Protein AF-A0A1M6WCG7-F1 (afdb_monomer_lite)

Structure (mmCIF, N/CA/C/O backbone):
data_AF-A0A1M6WCG7-F1
#
_entry.id   AF-A0A1M6WCG7-F1
#
loop_
_atom_site.group_PDB
_atom_site.id
_atom_site.type_symbol
_atom_site.label_atom_id
_atom_site.label_alt_id
_atom_site.label_comp_id
_atom_site.label_asym_id
_atom_site.label_entity_id
_atom_site.label_seq_id
_atom_site.pdbx_PDB_ins_code
_atom_site.Cartn_x
_atom_site.Cartn_y
_atom_site.Cartn_z
_atom_site.occupancy
_atom_site.B_iso_or_equiv
_atom_site.auth_seq_id
_atom_site.auth_comp_id
_atom_site.auth_asym_id
_atom_site.auth_atom_id
_atom_site.pdbx_PDB_model_num
ATOM 1 N N . MET A 1 1 ? -2.197 -7.359 12.173 1.00 51.44 1 MET A N 1
ATOM 2 C CA . MET A 1 1 ? -0.940 -7.059 11.458 1.00 51.44 1 MET A CA 1
ATOM 3 C C . MET A 1 1 ? -0.652 -5.574 11.615 1.00 51.44 1 MET A C 1
ATOM 5 O O . MET A 1 1 ? -1.574 -4.796 11.364 1.00 51.44 1 MET A O 1
ATOM 9 N N . PRO A 1 2 ? 0.529 -5.187 12.125 1.00 57.75 2 PRO A N 1
ATOM 10 C CA . PRO A 1 2 ? 0.901 -3.785 12.265 1.00 57.75 2 PRO A CA 1
ATOM 11 C C . PRO A 1 2 ? 1.098 -3.135 10.891 1.00 57.75 2 PRO A C 1
ATOM 13 O O . PRO A 1 2 ? 1.267 -3.802 9.876 1.00 57.75 2 PRO A O 1
ATOM 16 N N . PHE A 1 3 ? 1.001 -1.816 10.873 1.00 55.22 3 PHE A N 1
ATOM 17 C CA . PHE A 1 3 ? 1.283 -0.992 9.713 1.00 55.22 3 PHE A CA 1
ATOM 18 C C . PHE A 1 3 ? 2.802 -0.917 9.521 1.00 55.22 3 PHE A C 1
ATOM 20 O O . PHE A 1 3 ? 3.484 -0.307 10.341 1.00 55.22 3 PHE A O 1
ATOM 27 N N . GLU A 1 4 ? 3.330 -1.552 8.477 1.00 59.22 4 GLU A N 1
ATOM 28 C CA . GLU A 1 4 ? 4.750 -1.452 8.140 1.00 59.22 4 GLU A CA 1
ATOM 29 C C . GLU A 1 4 ? 4.976 -0.264 7.204 1.00 59.22 4 GLU A C 1
ATOM 31 O O . GLU A 1 4 ? 4.311 -0.091 6.177 1.00 59.22 4 GLU A O 1
ATOM 36 N N . CYS A 1 5 ? 5.894 0.605 7.616 1.00 57.78 5 CYS A N 1
ATOM 37 C CA . CYS A 1 5 ? 6.401 1.670 6.777 1.00 57.78 5 CYS A CA 1
ATOM 38 C C . CYS A 1 5 ? 7.363 1.037 5.771 1.00 57.78 5 CYS A C 1
ATOM 40 O O . CYS A 1 5 ? 8.339 0.410 6.179 1.00 57.78 5 CYS A O 1
ATOM 42 N N . PHE A 1 6 ? 7.086 1.182 4.476 1.00 62.22 6 PHE A N 1
ATOM 43 C CA . PHE A 1 6 ? 7.970 0.699 3.419 1.00 62.22 6 PHE A CA 1
ATOM 44 C C . PHE A 1 6 ? 8.766 1.884 2.848 1.00 62.22 6 PHE A C 1
ATOM 46 O O . PHE A 1 6 ? 8.301 2.543 1.909 1.00 62.22 6 PHE A O 1
ATOM 53 N N . PRO A 1 7 ? 9.956 2.190 3.402 1.00 55.09 7 PRO A N 1
ATOM 54 C CA . PRO A 1 7 ? 10.754 3.348 2.998 1.00 55.09 7 PRO A CA 1
ATOM 55 C C . PRO A 1 7 ? 11.224 3.269 1.539 1.00 55.09 7 PRO A C 1
ATOM 57 O O . PRO A 1 7 ? 11.478 4.301 0.929 1.00 55.09 7 PRO A O 1
ATOM 60 N N . GLU A 1 8 ? 11.260 2.075 0.936 1.00 56.19 8 GLU A N 1
ATOM 61 C CA . GLU A 1 8 ? 11.551 1.878 -0.494 1.00 56.19 8 GLU A CA 1
ATOM 62 C C . GLU A 1 8 ? 10.552 2.591 -1.426 1.00 56.19 8 GLU A C 1
ATOM 64 O O . GLU A 1 8 ? 10.882 2.924 -2.564 1.00 56.19 8 GLU A O 1
ATOM 69 N N . TYR A 1 9 ? 9.342 2.889 -0.939 1.00 55.84 9 TYR A N 1
ATOM 70 C CA . TYR A 1 9 ? 8.331 3.632 -1.691 1.00 55.84 9 TYR A CA 1
ATOM 71 C C . TYR A 1 9 ? 8.289 5.130 -1.366 1.00 55.84 9 TYR A C 1
ATOM 73 O O . TYR A 1 9 ? 7.642 5.890 -2.104 1.00 55.84 9 TYR A O 1
ATOM 81 N N . ALA A 1 10 ? 9.019 5.572 -0.336 1.00 54.16 10 ALA A N 1
ATOM 82 C CA . ALA A 1 10 ? 9.234 6.975 0.012 1.00 54.16 10 ALA A CA 1
ATOM 83 C C . ALA A 1 10 ? 10.263 7.601 -0.950 1.00 54.16 10 ALA A C 1
ATOM 85 O O . ALA A 1 10 ? 11.354 8.012 -0.582 1.00 54.16 10 ALA A O 1
ATOM 86 N N . VAL A 1 11 ? 9.931 7.633 -2.240 1.00 50.28 11 VAL A N 1
ATOM 87 C CA . VAL A 1 11 ? 10.884 8.003 -3.302 1.00 50.28 11 VAL A CA 1
ATOM 88 C C . VAL A 1 11 ? 11.093 9.526 -3.409 1.00 50.28 11 VAL A C 1
ATOM 90 O O . VAL A 1 11 ? 11.963 9.964 -4.154 1.00 50.28 11 VAL A O 1
ATOM 93 N N . ARG A 1 12 ? 10.315 10.370 -2.710 1.00 47.34 12 ARG A N 1
ATOM 94 C CA . ARG A 1 12 ? 10.394 11.836 -2.901 1.00 47.34 12 ARG A CA 1
ATOM 95 C C . ARG A 1 12 ? 10.313 12.707 -1.655 1.00 47.34 12 ARG A C 1
ATOM 97 O O . ARG A 1 12 ? 10.890 13.785 -1.682 1.00 47.34 12 ARG A O 1
ATOM 104 N N . ASN A 1 13 ? 9.665 12.257 -0.586 1.00 47.34 13 ASN A N 1
ATOM 105 C CA . ASN A 1 13 ? 9.573 13.028 0.644 1.00 47.34 13 ASN A CA 1
ATOM 106 C C . ASN A 1 13 ? 9.633 12.058 1.834 1.00 47.34 13 ASN A C 1
ATOM 108 O O . ASN A 1 13 ? 8.778 11.176 1.923 1.00 47.34 13 ASN A O 1
ATOM 112 N N . PRO A 1 14 ? 10.606 12.180 2.753 1.00 51.69 14 PRO A N 1
ATOM 113 C CA . PRO A 1 14 ? 10.666 11.330 3.945 1.00 51.69 14 PRO A CA 1
ATOM 114 C C . PRO A 1 14 ? 9.447 11.525 4.869 1.00 51.69 14 PRO A C 1
ATOM 116 O O . PRO A 1 14 ? 9.122 10.626 5.638 1.00 51.69 14 PRO A O 1
ATOM 119 N N . SER A 1 15 ? 8.732 12.651 4.740 1.00 52.34 15 SER A N 1
ATOM 120 C CA . SER A 1 15 ? 7.450 12.940 5.410 1.00 52.3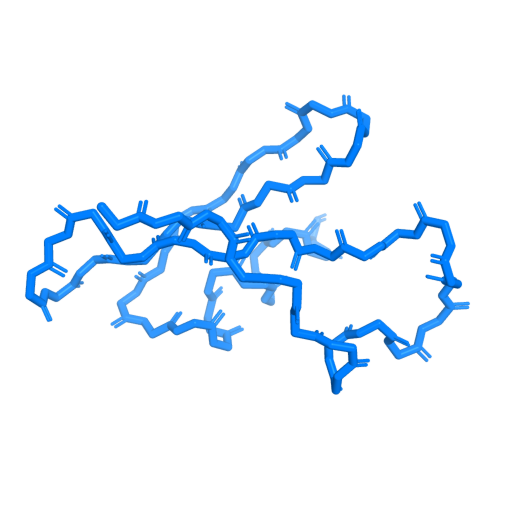4 15 SER A CA 1
ATOM 121 C C . SER A 1 15 ? 6.217 12.353 4.703 1.00 52.34 15 SER A C 1
ATOM 123 O O . SER A 1 15 ? 5.115 12.431 5.223 1.00 52.34 15 SER A O 1
ATOM 125 N N . GLU A 1 16 ? 6.372 11.768 3.514 1.00 56.16 16 GLU A N 1
ATOM 126 C CA . GLU A 1 16 ? 5.297 11.079 2.789 1.00 56.16 16 GLU A CA 1
ATOM 127 C C . GLU A 1 1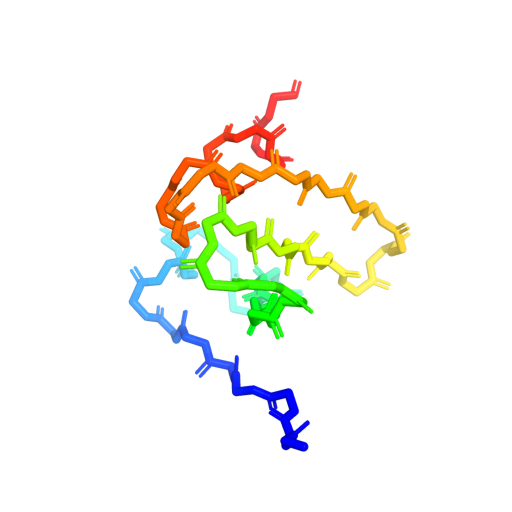6 ? 5.545 9.570 2.792 1.00 56.16 16 GLU A C 1
ATOM 129 O O . GLU A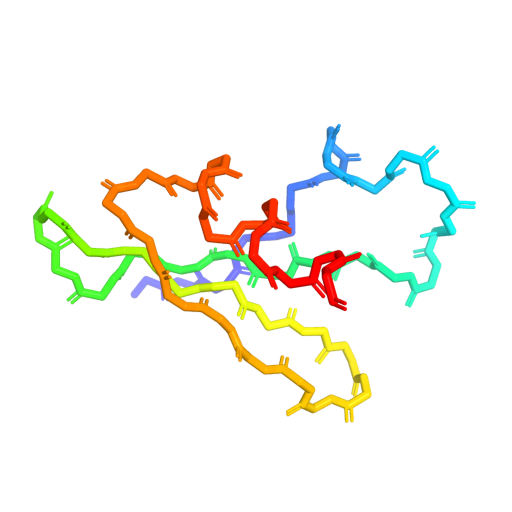 1 16 ? 5.447 8.923 1.753 1.00 56.16 16 GLU A O 1
ATOM 134 N N . CYS A 1 17 ? 5.914 8.991 3.934 1.00 59.66 17 CYS A N 1
ATOM 135 C CA . CYS A 1 17 ? 6.037 7.542 4.052 1.00 59.66 17 CYS A CA 1
ATOM 136 C C . CYS A 1 17 ? 4.655 6.898 3.839 1.00 59.66 17 CYS A C 1
ATOM 138 O O . CYS A 1 17 ? 3.808 6.974 4.735 1.00 59.66 17 CYS A O 1
ATOM 140 N N . PRO A 1 18 ? 4.374 6.279 2.673 1.00 66.69 18 PRO A N 1
ATOM 141 C CA . PRO A 1 18 ? 3.075 5.687 2.443 1.00 66.69 18 PRO A CA 1
ATOM 142 C C . PRO A 1 18 ? 3.031 4.382 3.231 1.00 66.69 18 PRO A C 1
ATOM 144 O O . PRO A 1 18 ? 3.807 3.452 3.002 1.00 66.69 18 PRO A O 1
ATOM 147 N N . VAL A 1 19 ? 2.122 4.320 4.187 1.00 73.94 19 VAL A N 1
ATOM 148 C CA . VAL A 1 19 ? 1.931 3.140 5.011 1.00 73.94 19 VAL A CA 1
ATOM 149 C C . VAL A 1 19 ? 1.061 2.169 4.232 1.00 73.94 19 VAL A C 1
ATOM 151 O O . VAL A 1 19 ? -0.072 2.503 3.883 1.00 73.94 19 VAL A O 1
ATOM 154 N N . VAL A 1 20 ? 1.564 0.966 3.961 1.00 79.12 20 VAL A N 1
ATOM 155 C CA . VAL A 1 20 ? 0.817 -0.041 3.202 1.00 79.12 20 VAL A CA 1
ATOM 156 C C . VAL A 1 20 ? 0.426 -1.187 4.116 1.00 79.12 20 VAL A C 1
ATOM 158 O O . VAL A 1 20 ? 1.244 -1.727 4.855 1.00 79.12 20 VAL A O 1
ATOM 161 N N . ARG A 1 21 ? -0.844 -1.578 4.063 1.00 80.44 21 ARG A N 1
ATOM 162 C CA . ARG A 1 21 ? -1.383 -2.706 4.815 1.00 80.44 21 ARG A CA 1
ATOM 163 C C . ARG A 1 21 ? -2.125 -3.648 3.884 1.00 80.44 21 ARG A C 1
ATOM 165 O O . ARG A 1 21 ? -3.009 -3.221 3.142 1.00 80.44 21 ARG A O 1
ATOM 172 N N . GLN A 1 22 ? -1.819 -4.936 3.974 1.00 85.31 22 GLN A N 1
ATOM 173 C CA . GLN A 1 22 ? -2.644 -5.965 3.357 1.00 85.31 22 GLN A CA 1
ATOM 174 C C . GLN A 1 22 ? -3.951 -6.099 4.146 1.00 85.31 22 GLN A C 1
ATOM 176 O O . GLN A 1 22 ? -3.935 -6.350 5.351 1.00 85.31 22 GLN A O 1
ATOM 181 N N . VAL A 1 23 ? -5.082 -5.894 3.478 1.00 85.31 23 VAL A N 1
ATOM 182 C CA . VAL A 1 23 ? -6.420 -6.033 4.080 1.00 85.31 23 VAL A CA 1
ATOM 183 C C . VAL A 1 23 ? -7.068 -7.363 3.704 1.00 85.31 23 VAL A C 1
ATOM 185 O O . VAL A 1 23 ? -7.809 -7.917 4.508 1.00 85.31 23 VAL A O 1
ATOM 188 N N . SER A 1 24 ? -6.716 -7.914 2.538 1.00 83.81 24 SER A N 1
ATOM 189 C CA . SER A 1 24 ? -7.139 -9.240 2.081 1.00 83.81 24 SER A CA 1
ATOM 190 C C . SER A 1 24 ? -6.031 -9.912 1.266 1.00 83.81 24 SER A C 1
ATOM 192 O O . SER A 1 24 ? -5.097 -9.259 0.799 1.00 83.81 24 SER A O 1
ATOM 194 N N . ARG A 1 25 ? -6.152 -11.221 1.004 1.00 82.12 25 ARG A N 1
ATOM 195 C CA . ARG A 1 25 ? -5.172 -11.987 0.201 1.00 82.12 25 ARG A CA 1
ATOM 196 C C . ARG A 1 25 ? -4.842 -11.340 -1.156 1.00 82.12 25 ARG A C 1
ATOM 198 O O . ARG A 1 25 ? -3.711 -11.453 -1.610 1.00 82.12 25 ARG A O 1
ATOM 205 N N . HIS A 1 26 ? -5.800 -10.639 -1.764 1.00 86.00 26 HIS A N 1
ATOM 206 C CA . HIS A 1 26 ? -5.650 -9.955 -3.054 1.00 86.00 26 HIS A CA 1
ATOM 207 C C . HIS A 1 26 ? -5.852 -8.434 -2.965 1.00 86.00 26 HIS A C 1
ATOM 209 O O . HIS A 1 26 ? -6.101 -7.795 -3.984 1.00 86.00 26 HIS A O 1
ATOM 215 N N . GLU A 1 27 ? -5.788 -7.852 -1.764 1.00 86.50 27 GLU A N 1
ATOM 216 C CA . GLU A 1 27 ? -6.077 -6.432 -1.566 1.00 86.50 27 GLU A CA 1
ATOM 217 C C . GLU A 1 27 ? -5.110 -5.783 -0.575 1.00 86.50 27 GLU A C 1
ATOM 219 O O . GLU A 1 27 ? -4.934 -6.227 0.564 1.00 86.50 27 GLU A O 1
ATOM 224 N N . TRP A 1 28 ? -4.513 -4.688 -1.032 1.00 88.75 28 TRP A N 1
ATOM 225 C CA . TRP A 1 28 ? -3.572 -3.849 -0.310 1.00 88.75 28 TRP A CA 1
ATOM 226 C C . TRP A 1 28 ? -4.107 -2.428 -0.251 1.00 88.75 28 TRP A C 1
ATOM 228 O O . TRP A 1 28 ? -4.623 -1.915 -1.241 1.00 88.75 28 TRP A O 1
ATOM 238 N N . VAL A 1 29 ? -3.958 -1.782 0.899 1.00 85.88 29 VAL A N 1
ATOM 239 C CA . VAL A 1 29 ? -4.362 -0.394 1.127 1.00 85.88 29 VAL A CA 1
ATOM 240 C C . VAL A 1 29 ? -3.132 0.407 1.518 1.00 85.88 29 VAL A C 1
ATOM 242 O O . VAL A 1 29 ? -2.480 0.086 2.507 1.00 85.88 29 VAL A O 1
ATOM 245 N N . ALA A 1 30 ? -2.827 1.444 0.747 1.00 84.94 30 ALA A N 1
ATOM 246 C CA . ALA A 1 30 ? -1.818 2.443 1.056 1.00 84.94 30 ALA A CA 1
ATOM 247 C C . ALA A 1 30 ? -2.490 3.681 1.663 1.00 84.94 30 ALA A C 1
ATOM 249 O O . ALA A 1 30 ? -3.560 4.087 1.207 1.00 84.94 30 ALA A O 1
ATOM 250 N N . ARG A 1 31 ? -1.871 4.282 2.678 1.00 82.50 31 ARG A N 1
ATOM 251 C CA . ARG A 1 31 ? -2.338 5.496 3.355 1.00 82.50 31 ARG A CA 1
ATOM 252 C C . ARG A 1 31 ? -1.183 6.485 3.529 1.00 82.50 31 ARG A C 1
ATOM 254 O O . ARG A 1 31 ? -0.099 6.069 3.927 1.00 82.50 31 ARG A O 1
ATOM 261 N N . THR A 1 32 ? -1.416 7.772 3.273 1.00 76.69 32 THR A N 1
ATOM 262 C CA . THR A 1 3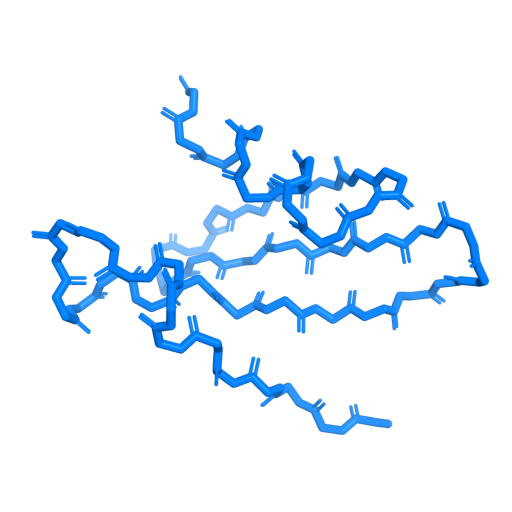2 ? -0.485 8.860 3.638 1.00 76.69 32 THR A CA 1
ATOM 263 C C . THR A 1 32 ? -0.815 9.454 5.010 1.00 76.69 32 THR A C 1
ATOM 265 O O . THR A 1 32 ? -1.929 9.292 5.522 1.00 76.69 32 THR A O 1
ATOM 268 N N . GLU A 1 33 ? 0.134 10.191 5.597 1.00 71.50 33 GLU A N 1
ATOM 269 C CA . GLU A 1 33 ? -0.096 10.969 6.826 1.00 71.50 33 GLU A CA 1
ATOM 270 C C . GLU A 1 33 ? -1.160 12.064 6.650 1.00 71.50 33 GLU A C 1
ATOM 272 O O . GLU A 1 33 ? -1.944 12.303 7.564 1.00 71.50 33 GLU A O 1
ATOM 277 N N . GLU A 1 34 ? -1.296 12.634 5.447 1.00 71.56 34 GLU A N 1
ATOM 278 C CA . GLU A 1 34 ? -2.376 13.573 5.089 1.00 71.56 34 GLU A CA 1
ATOM 279 C C . GLU A 1 34 ? -3.782 12.937 5.077 1.00 71.56 34 GLU A C 1
ATOM 281 O O . GLU A 1 34 ? -4.777 13.614 4.829 1.00 71.56 34 GLU A O 1
ATOM 286 N N . GLY A 1 35 ? -3.897 11.629 5.327 1.00 73.19 35 GLY A N 1
ATOM 287 C CA . GLY A 1 35 ? -5.183 10.934 5.386 1.00 73.19 35 GLY A CA 1
ATOM 288 C C . GLY A 1 35 ? -5.727 10.501 4.026 1.00 73.19 35 GLY A C 1
ATOM 289 O O . GLY A 1 35 ? -6.850 9.998 3.961 1.00 73.19 35 GLY A O 1
ATOM 290 N N . ARG A 1 36 ? -4.944 10.618 2.945 1.00 80.81 36 ARG A N 1
ATOM 291 C CA . ARG A 1 36 ? -5.297 9.996 1.661 1.00 80.81 36 ARG A CA 1
ATOM 292 C C . ARG A 1 36 ? -5.093 8.494 1.754 1.00 80.81 36 ARG A C 1
ATOM 294 O O . ARG A 1 36 ? -4.119 8.028 2.342 1.00 80.81 36 ARG A O 1
ATOM 301 N N . PHE A 1 37 ? -5.996 7.737 1.148 1.00 83.75 37 PHE A N 1
ATOM 302 C CA . PHE A 1 37 ? -5.890 6.289 1.052 1.00 83.75 37 PHE A CA 1
ATOM 303 C C . PHE A 1 37 ? -6.179 5.823 -0.371 1.00 83.75 37 PHE A C 1
ATOM 305 O O . PHE A 1 37 ? -7.002 6.402 -1.077 1.00 83.75 37 PHE A O 1
ATOM 312 N N . ALA A 1 38 ? -5.500 4.761 -0.784 1.00 86.25 38 ALA A N 1
ATOM 313 C CA . ALA A 1 38 ? -5.682 4.126 -2.078 1.00 86.25 38 ALA A CA 1
ATOM 314 C C . ALA A 1 38 ? -5.560 2.610 -1.930 1.00 86.25 38 ALA A C 1
ATOM 316 O O . ALA A 1 38 ? -4.731 2.119 -1.166 1.00 86.25 38 ALA A O 1
ATOM 317 N N . SER A 1 39 ? -6.375 1.857 -2.667 1.00 88.06 39 SER A N 1
ATOM 318 C CA . SER A 1 39 ? -6.324 0.395 -2.682 1.00 88.06 39 SER A CA 1
ATOM 319 C C . SER A 1 39 ? -5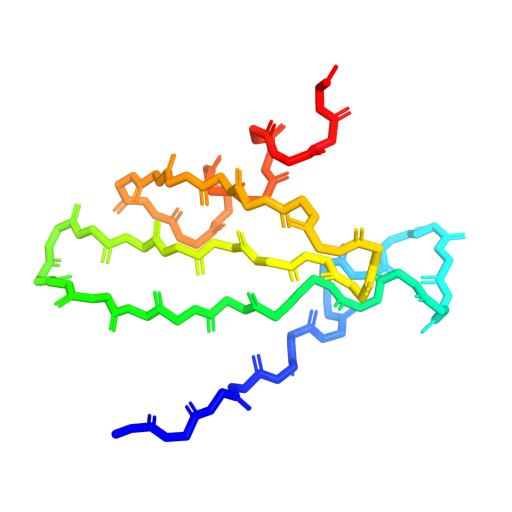.774 -0.142 -4.000 1.00 88.06 39 SER A C 1
ATOM 321 O O . SER A 1 39 ? -5.921 0.477 -5.058 1.00 88.06 39 SER A O 1
ATOM 323 N N . GLY A 1 40 ? -5.142 -1.310 -3.957 1.00 87.50 40 GLY A N 1
ATOM 324 C CA . GLY A 1 40 ? -4.604 -2.000 -5.124 1.00 87.50 40 GLY A CA 1
ATOM 325 C C . GLY A 1 40 ? -4.461 -3.500 -4.890 1.00 87.50 40 GLY A C 1
ATOM 326 O O . GLY A 1 40 ? -4.478 -3.976 -3.759 1.00 87.50 40 GLY A O 1
ATOM 327 N N . SER A 1 41 ? -4.303 -4.258 -5.974 1.00 87.00 41 SER A N 1
ATOM 328 C CA . SER A 1 41 ? -4.096 -5.712 -5.900 1.00 87.00 41 SER A CA 1
ATOM 329 C C . SER A 1 41 ? -2.697 -6.093 -5.402 1.00 87.00 41 SER A C 1
ATOM 331 O O . SER A 1 41 ? -2.466 -7.225 -4.990 1.00 87.00 41 SER A O 1
ATOM 333 N N . THR A 1 42 ? -1.761 -5.142 -5.428 1.00 84.50 42 THR A N 1
ATOM 334 C CA . THR A 1 42 ? -0.380 -5.274 -4.952 1.00 84.50 42 THR A CA 1
ATOM 335 C C . THR A 1 42 ? 0.018 -4.019 -4.167 1.00 84.50 42 THR A C 1
ATOM 337 O O . THR A 1 42 ? -0.561 -2.952 -4.410 1.00 84.50 42 THR A O 1
ATOM 340 N N . PRO A 1 43 ? 1.016 -4.097 -3.264 1.00 78.75 43 PRO A N 1
ATOM 341 C CA . PRO A 1 43 ? 1.477 -2.937 -2.499 1.00 78.75 43 PRO A CA 1
ATOM 342 C C . PRO A 1 43 ? 1.941 -1.795 -3.417 1.00 78.75 43 PRO A C 1
ATOM 344 O O . PRO A 1 43 ? 1.512 -0.654 -3.254 1.00 78.75 43 PRO A O 1
ATOM 347 N N . ALA A 1 44 ? 2.706 -2.115 -4.465 1.00 79.69 44 ALA A N 1
ATOM 348 C CA . ALA A 1 44 ? 3.148 -1.142 -5.461 1.00 79.69 44 ALA A CA 1
ATOM 349 C C . ALA A 1 44 ? 1.977 -0.469 -6.205 1.00 79.69 44 ALA A C 1
ATOM 351 O O . ALA A 1 44 ? 2.011 0.737 -6.441 1.00 79.69 44 ALA A O 1
ATOM 352 N N . SER A 1 45 ? 0.920 -1.217 -6.551 1.00 84.62 45 SER A N 1
ATOM 353 C CA . SER A 1 45 ? -0.263 -0.664 -7.229 1.00 84.62 45 SER A CA 1
ATOM 354 C C . SER A 1 45 ? -1.067 0.268 -6.317 1.00 84.62 45 SER A C 1
ATOM 356 O O . SER A 1 45 ? -1.518 1.323 -6.7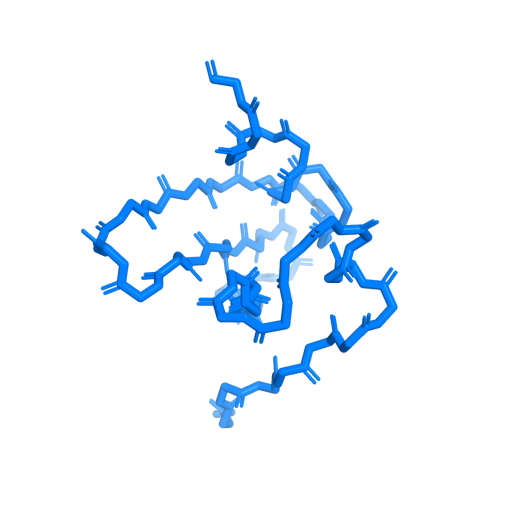68 1.00 84.62 45 SER A O 1
ATOM 358 N N . ALA A 1 46 ? -1.196 -0.076 -5.031 1.00 83.75 46 ALA A N 1
ATOM 359 C CA . ALA A 1 46 ? -1.849 0.776 -4.039 1.00 83.75 46 ALA A CA 1
ATOM 360 C C . ALA A 1 46 ? -1.107 2.117 -3.881 1.00 83.75 46 ALA A C 1
ATOM 362 O O . ALA A 1 46 ? -1.728 3.176 -3.885 1.00 83.75 46 ALA A O 1
ATOM 363 N N . ILE A 1 47 ? 0.227 2.089 -3.847 1.00 77.94 47 ILE A N 1
ATOM 364 C CA . ILE A 1 47 ? 1.059 3.300 -3.763 1.00 77.94 47 ILE A CA 1
ATOM 365 C C . ILE A 1 47 ? 1.034 4.105 -5.066 1.00 77.94 47 ILE A C 1
ATOM 367 O O . ILE A 1 47 ? 0.957 5.331 -5.032 1.00 77.94 47 ILE A O 1
ATOM 371 N N . ALA A 1 48 ? 1.074 3.447 -6.226 1.00 79.31 48 ALA A N 1
ATOM 372 C CA . ALA A 1 48 ? 0.981 4.129 -7.516 1.00 79.31 48 ALA A CA 1
ATOM 373 C C . ALA A 1 48 ? -0.345 4.892 -7.665 1.00 79.31 48 ALA A C 1
ATOM 375 O O . ALA A 1 48 ? -0.366 5.985 -8.226 1.00 79.31 48 ALA A O 1
ATOM 376 N N . ARG A 1 49 ? -1.440 4.344 -7.124 1.00 80.38 49 ARG A N 1
ATOM 377 C CA . ARG A 1 49 ? -2.748 5.014 -7.066 1.00 80.38 49 ARG A CA 1
ATOM 378 C C . ARG A 1 49 ? -2.793 6.170 -6.070 1.00 80.38 49 ARG A C 1
ATOM 380 O O . ARG A 1 49 ? -3.550 7.102 -6.291 1.00 80.38 49 ARG A O 1
ATOM 387 N N . LEU A 1 50 ? -1.980 6.121 -5.017 1.00 74.62 50 LEU A N 1
ATOM 388 C CA . LEU A 1 50 ? -1.856 7.191 -4.025 1.00 74.62 50 LEU A CA 1
ATOM 389 C C . LEU A 1 50 ? -1.108 8.421 -4.567 1.00 74.62 50 LEU A C 1
ATOM 391 O O . LEU A 1 50 ? -1.380 9.536 -4.140 1.00 74.62 50 LEU A O 1
ATOM 395 N N . LYS A 1 51 ? -0.176 8.217 -5.511 1.00 66.19 51 LYS A N 1
ATOM 396 C CA . LYS A 1 51 ? 0.602 9.280 -6.181 1.00 66.19 51 LYS A CA 1
ATOM 397 C C . LYS A 1 51 ? -0.167 10.016 -7.292 1.00 66.19 51 LYS A C 1
ATOM 399 O O . LYS A 1 51 ? 0.423 10.874 -7.946 1.00 66.19 51 LYS A O 1
ATOM 404 N N . ARG A 1 52 ? -1.418 9.634 -7.561 1.00 59.34 52 ARG A N 1
ATOM 405 C CA . ARG A 1 52 ? -2.261 10.194 -8.626 1.00 59.34 52 ARG A CA 1
ATOM 406 C C . ARG A 1 52 ? -3.193 11.264 -8.077 1.00 59.34 52 ARG A C 1
ATOM 408 O O . ARG A 1 52 ? -3.437 12.223 -8.835 1.00 59.34 52 ARG A O 1
#

Radius of gyration: 9.87 Å; chains: 1; bounding box: 19×26×21 Å

Sequence (52 aa):
MPFECFPEYAVRNPSECPVVRQVSRHEWVARTEEGRFASGSTPASAIARLKR

Organism: NCBI:txid797209

pLDDT: mean 71.85, std 13.42, range [47.34, 88.75]

Foldseek 3Di:
DDFDQDVVLVPDDPQFRWTWDDPDPQKIWTAGPVGDIAMGSDRVRRSVRSVD

Secondary structure (DSSP, 8-state):
---EE-GGG--S-TT---EEEEEETTEEEEE-TTS-EEEESSHHHHHHHHT-